Protein AF-A0A5C0SMQ6-F1 (afdb_monomer_lite)

Radius of gyration: 18.83 Å; chains: 1; bounding box: 41×45×45 Å

pLDDT: mean 84.85, std 9.55, range [56.69, 97.62]

Structure (mmCIF, N/CA/C/O backbone):
data_AF-A0A5C0SMQ6-F1
#
_entry.id   AF-A0A5C0SMQ6-F1
#
loop_
_atom_site.group_PDB
_atom_site.id
_atom_site.type_symbol
_atom_site.label_atom_id
_atom_site.label_alt_id
_atom_site.label_comp_id
_atom_site.label_asym_id
_atom_site.label_entity_id
_atom_site.label_seq_id
_atom_site.pdbx_PDB_ins_code
_atom_site.Cartn_x
_atom_site.Cartn_y
_atom_site.Cartn_z
_atom_site.occupancy
_atom_site.B_iso_or_equiv
_atom_site.auth_seq_id
_atom_site.auth_comp_id
_atom_site.auth_asym_id
_atom_site.auth_atom_id
_atom_site.pdbx_PDB_model_num
ATOM 1 N N . MET A 1 1 ? -15.062 -12.127 -0.605 1.00 57.72 1 MET A N 1
ATOM 2 C CA . MET A 1 1 ? -13.880 -12.477 -1.416 1.00 57.72 1 MET A CA 1
ATOM 3 C C . MET A 1 1 ? -13.062 -13.491 -0.644 1.00 57.72 1 MET A C 1
ATOM 5 O O . MET A 1 1 ? -12.863 -13.293 0.551 1.00 57.72 1 MET A O 1
ATOM 9 N N . GLU A 1 2 ? -12.660 -14.589 -1.275 1.00 83.19 2 GLU A N 1
ATOM 10 C CA . GLU A 1 2 ? -11.816 -15.580 -0.608 1.00 83.19 2 GLU A CA 1
ATOM 11 C C . GLU A 1 2 ? -10.436 -14.979 -0.307 1.00 83.19 2 GLU A C 1
ATOM 13 O O . GLU A 1 2 ? -9.880 -14.241 -1.120 1.00 83.19 2 GLU A O 1
ATOM 18 N N . ALA A 1 3 ? -9.885 -15.273 0.875 1.00 82.25 3 ALA A N 1
ATOM 19 C CA . ALA A 1 3 ? -8.575 -14.780 1.303 1.00 82.25 3 ALA A CA 1
ATOM 20 C C . ALA A 1 3 ? -7.441 -14.983 0.269 1.00 82.25 3 ALA A C 1
ATOM 22 O O . ALA A 1 3 ? -6.687 -14.035 0.068 1.00 82.25 3 ALA A O 1
ATOM 23 N N . PRO A 1 4 ? -7.303 -16.135 -0.425 1.00 88.44 4 PRO A N 1
ATOM 24 C CA . PRO A 1 4 ? -6.267 -16.290 -1.450 1.00 88.44 4 PRO A CA 1
ATOM 25 C C . PRO A 1 4 ? -6.451 -15.332 -2.631 1.00 88.44 4 PRO A C 1
ATOM 27 O O . PRO A 1 4 ? -5.488 -14.702 -3.058 1.00 88.44 4 PRO A O 1
ATOM 30 N N . LEU A 1 5 ? -7.686 -15.161 -3.114 1.00 92.56 5 LEU A N 1
ATOM 31 C CA . LEU A 1 5 ? -7.988 -14.251 -4.219 1.00 92.56 5 LEU A CA 1
ATOM 32 C C . LEU A 1 5 ? -7.615 -12.804 -3.870 1.00 92.56 5 LEU A C 1
ATOM 34 O O . LEU A 1 5 ? -7.078 -12.096 -4.714 1.00 92.56 5 LEU A O 1
ATOM 38 N N . PHE A 1 6 ? -7.829 -12.383 -2.617 1.00 90.25 6 PHE A N 1
ATOM 39 C CA . PHE A 1 6 ? -7.385 -11.070 -2.139 1.00 90.25 6 PHE A CA 1
ATOM 40 C C . PHE A 1 6 ? -5.877 -10.864 -2.316 1.00 90.25 6 PHE A C 1
ATOM 42 O O . PHE A 1 6 ? -5.467 -9.872 -2.915 1.00 90.25 6 PHE A O 1
ATOM 49 N N . PHE A 1 7 ? -5.054 -11.797 -1.828 1.00 92.44 7 PHE A N 1
ATOM 50 C CA . PHE A 1 7 ? -3.596 -11.666 -1.906 1.00 92.44 7 PHE A CA 1
ATOM 51 C C . PHE A 1 7 ? -3.071 -11.764 -3.338 1.00 92.44 7 PHE A C 1
ATOM 53 O O . PHE A 1 7 ? -2.130 -11.054 -3.683 1.00 92.44 7 PHE A O 1
ATOM 60 N N . ILE A 1 8 ? -3.703 -12.583 -4.182 1.00 94.75 8 ILE A N 1
ATOM 61 C CA . ILE A 1 8 ? -3.372 -12.666 -5.609 1.00 94.75 8 ILE A CA 1
ATOM 62 C C . ILE A 1 8 ? -3.661 -11.332 -6.299 1.00 94.75 8 ILE A C 1
ATOM 64 O O . ILE A 1 8 ? -2.782 -10.795 -6.964 1.00 94.75 8 ILE A O 1
ATOM 68 N N . LEU A 1 9 ? -4.859 -10.766 -6.116 1.00 93.94 9 LEU A N 1
ATOM 69 C CA . LEU A 1 9 ? -5.223 -9.477 -6.714 1.00 93.94 9 LEU A CA 1
ATOM 70 C C . LEU A 1 9 ? -4.318 -8.346 -6.221 1.00 93.94 9 LEU A C 1
ATOM 72 O O . LEU A 1 9 ? -3.904 -7.506 -7.016 1.00 93.94 9 LEU A O 1
ATOM 76 N N . LEU A 1 10 ? -3.970 -8.349 -4.932 1.00 92.44 10 LEU A N 1
ATOM 77 C CA . LEU A 1 10 ? -3.037 -7.383 -4.361 1.00 92.44 10 LEU A CA 1
ATOM 78 C C . LEU A 1 10 ? -1.627 -7.537 -4.952 1.00 92.44 10 LEU A C 1
ATOM 80 O O . LEU A 1 10 ? -0.974 -6.540 -5.243 1.00 92.44 10 LEU A O 1
ATOM 84 N N . GLY A 1 11 ? -1.181 -8.775 -5.184 1.00 95.31 11 GLY A N 1
ATOM 85 C CA . GLY A 1 11 ? 0.080 -9.070 -5.863 1.00 95.31 11 GLY A CA 1
ATOM 86 C C . GLY A 1 11 ? 0.082 -8.603 -7.315 1.00 95.31 11 GLY A C 1
ATOM 87 O O . GLY A 1 11 ? 1.011 -7.919 -7.730 1.00 95.31 11 GLY A O 1
ATOM 88 N N . ILE A 1 12 ? -0.986 -8.884 -8.069 1.00 95.88 12 ILE A N 1
ATOM 89 C CA . ILE A 1 12 ? -1.156 -8.405 -9.451 1.00 95.88 12 ILE A CA 1
ATOM 90 C C . ILE A 1 12 ? -1.107 -6.878 -9.494 1.00 95.88 12 ILE A C 1
ATOM 92 O O . ILE A 1 12 ? -0.356 -6.309 -10.283 1.00 95.88 12 ILE A O 1
ATOM 96 N N . PHE A 1 13 ? -1.873 -6.219 -8.623 1.00 93.94 13 PHE A N 1
ATOM 97 C CA . PHE A 1 13 ? -1.874 -4.765 -8.508 1.00 93.94 13 PHE A CA 1
ATOM 98 C C . PHE A 1 13 ? -0.474 -4.225 -8.207 1.00 93.94 13 PHE A C 1
ATOM 100 O O . PHE A 1 13 ? -0.042 -3.264 -8.836 1.00 93.94 13 PHE A O 1
ATOM 107 N N . TRP A 1 14 ? 0.259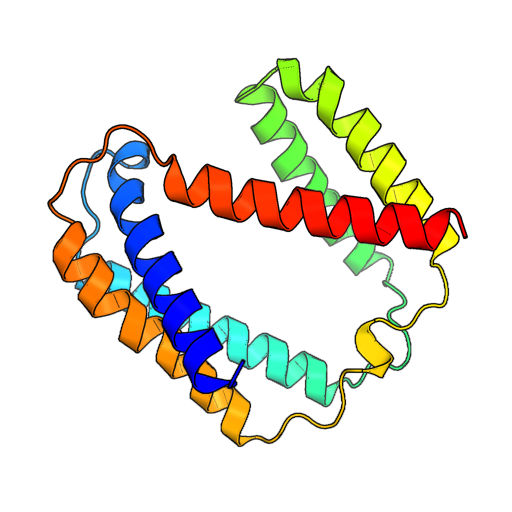 -4.862 -7.292 1.00 93.00 14 TRP A N 1
ATOM 108 C CA . TRP A 1 14 ? 1.608 -4.436 -6.941 1.00 93.00 14 TRP A CA 1
ATOM 109 C C . TRP A 1 14 ? 2.608 -4.631 -8.083 1.00 93.00 14 TRP A C 1
ATOM 111 O O . TRP A 1 14 ? 3.358 -3.709 -8.388 1.00 93.00 14 TRP A O 1
ATOM 121 N N . GLY A 1 15 ? 2.592 -5.784 -8.758 1.00 94.19 15 GLY A N 1
ATOM 122 C CA . GLY A 1 15 ? 3.443 -6.037 -9.924 1.00 94.19 15 GLY A CA 1
ATOM 123 C C . GLY A 1 15 ? 3.157 -5.069 -11.073 1.00 94.19 15 GLY A C 1
ATOM 124 O O . GLY A 1 15 ? 4.085 -4.569 -11.708 1.00 94.19 15 GLY A O 1
ATOM 125 N N . PHE A 1 16 ? 1.878 -4.746 -11.296 1.00 94.19 16 PHE A N 1
ATOM 126 C CA . PHE A 1 16 ? 1.460 -3.723 -12.252 1.00 94.19 16 PHE A CA 1
ATOM 127 C C . PHE A 1 16 ? 1.980 -2.342 -11.845 1.00 94.19 16 PHE A C 1
ATOM 129 O O . PHE A 1 16 ? 2.631 -1.673 -12.643 1.00 94.19 16 PHE A O 1
ATOM 136 N N . TRP A 1 17 ? 1.761 -1.934 -10.593 1.00 92.25 17 TRP A N 1
ATOM 137 C CA . TRP A 1 17 ? 2.214 -0.644 -10.074 1.00 92.25 17 TRP A CA 1
ATOM 138 C C . TRP A 1 17 ? 3.737 -0.484 -10.161 1.00 92.25 17 TRP A C 1
ATOM 140 O O . TRP A 1 17 ? 4.213 0.544 -10.635 1.00 92.25 17 TRP A O 1
ATOM 150 N N . ALA A 1 18 ? 4.502 -1.515 -9.803 1.00 92.00 18 ALA A N 1
ATOM 151 C CA . ALA A 1 18 ? 5.961 -1.482 -9.847 1.00 92.00 18 ALA A CA 1
ATOM 152 C C . ALA A 1 18 ? 6.532 -1.335 -11.266 1.00 92.00 18 ALA A C 1
ATOM 154 O O . ALA A 1 18 ? 7.639 -0.829 -11.437 1.00 92.00 18 ALA A O 1
ATOM 155 N N . SER A 1 19 ? 5.780 -1.717 -12.307 1.00 91.31 19 SER A N 1
ATOM 156 C CA . SER A 1 19 ? 6.202 -1.480 -13.696 1.00 91.31 19 SER A CA 1
ATOM 157 C C . SER A 1 19 ? 6.346 0.012 -14.039 1.00 91.31 19 SER A C 1
ATOM 159 O O . SER A 1 19 ? 7.073 0.354 -14.973 1.00 91.31 19 SER A O 1
ATOM 161 N N . TYR A 1 20 ? 5.722 0.896 -13.248 1.00 89.62 20 TYR A N 1
ATOM 162 C CA . TYR A 1 20 ? 5.818 2.349 -13.379 1.00 89.62 20 TYR A CA 1
ATOM 163 C C . TYR A 1 20 ? 7.015 2.968 -12.652 1.00 89.62 20 TYR A C 1
ATOM 165 O O . TYR A 1 20 ? 7.316 4.123 -12.926 1.00 89.62 20 TYR A O 1
ATOM 173 N N . TRP A 1 21 ? 7.730 2.244 -11.780 1.00 88.88 21 TRP A N 1
ATOM 174 C CA . TRP A 1 21 ? 8.865 2.809 -11.023 1.00 88.88 21 TRP A CA 1
ATOM 175 C C . TRP A 1 21 ? 9.957 3.385 -11.926 1.00 88.88 21 TRP A C 1
ATOM 177 O O . TRP A 1 21 ? 10.599 4.370 -11.589 1.00 88.88 21 TRP A O 1
ATOM 187 N N . LYS A 1 22 ? 10.095 2.859 -13.144 1.00 87.25 22 LYS A N 1
ATOM 188 C CA . LYS A 1 22 ? 11.012 3.407 -14.150 1.00 87.25 22 LYS A CA 1
ATOM 189 C C . LYS A 1 22 ? 10.710 4.839 -14.593 1.00 87.25 22 LYS A C 1
ATOM 191 O O . LYS A 1 22 ? 11.590 5.471 -15.162 1.00 87.25 22 LYS A O 1
ATOM 196 N N . LEU A 1 23 ? 9.488 5.332 -14.384 1.00 84.00 23 LEU A N 1
ATOM 197 C CA . LEU A 1 23 ? 9.161 6.740 -14.614 1.00 84.00 23 LEU A CA 1
ATOM 198 C C . LEU A 1 23 ? 9.816 7.641 -13.565 1.00 84.00 23 LEU A C 1
ATOM 200 O O . LEU A 1 23 ? 10.125 8.789 -13.861 1.00 84.00 23 LEU A O 1
ATOM 204 N N . GLU A 1 24 ? 10.014 7.116 -12.357 1.00 80.12 24 GLU A N 1
ATOM 205 C CA . GLU A 1 24 ? 10.633 7.820 -11.235 1.00 80.12 24 GLU A CA 1
ATOM 206 C C . GLU A 1 24 ? 12.160 7.663 -11.288 1.00 80.12 24 GLU A C 1
ATOM 208 O O . GLU A 1 24 ? 12.885 8.652 -11.215 1.00 80.12 24 GLU A O 1
ATOM 213 N N . ASP A 1 25 ? 12.646 6.437 -11.508 1.00 82.44 25 ASP A N 1
ATOM 214 C CA . ASP A 1 25 ? 14.077 6.105 -11.471 1.00 82.44 25 ASP A CA 1
ATOM 215 C C . ASP A 1 25 ? 14.803 6.300 -12.817 1.00 82.44 25 ASP A C 1
ATOM 217 O O . ASP A 1 25 ? 16.032 6.311 -12.878 1.00 82.44 25 ASP A O 1
ATOM 221 N N . GLY A 1 26 ? 14.065 6.418 -13.925 1.00 85.00 26 GLY A N 1
ATOM 222 C CA . GLY A 1 26 ? 14.611 6.519 -15.285 1.00 85.00 26 GLY A CA 1
ATOM 223 C C . GLY A 1 26 ? 15.062 5.188 -15.905 1.00 85.00 26 GLY A C 1
ATOM 224 O O . GLY A 1 26 ? 15.459 5.154 -17.070 1.00 85.00 26 GLY A O 1
ATOM 225 N N . TYR A 1 27 ? 14.985 4.075 -15.170 1.00 87.56 27 TYR A N 1
ATOM 226 C CA . TYR A 1 27 ? 15.314 2.734 -15.660 1.00 87.56 27 TYR A CA 1
ATOM 227 C C . TYR A 1 27 ? 14.396 1.666 -15.058 1.00 87.56 27 TYR A C 1
ATOM 229 O O . TYR A 1 27 ? 13.837 1.821 -13.977 1.00 87.56 27 TYR A O 1
ATOM 237 N N . ALA A 1 28 ? 14.227 0.546 -15.766 1.00 91.00 28 ALA A N 1
ATOM 238 C CA . ALA A 1 28 ? 13.475 -0.588 -15.241 1.00 91.00 28 ALA A CA 1
ATOM 239 C C . ALA A 1 28 ? 14.330 -1.382 -14.244 1.00 91.00 28 ALA A C 1
ATOM 241 O O . ALA A 1 28 ? 15.371 -1.926 -14.621 1.00 91.00 28 ALA A O 1
ATOM 242 N N . VAL A 1 29 ? 13.855 -1.497 -13.000 1.00 92.62 29 VAL A N 1
ATOM 243 C CA . VAL A 1 29 ? 14.478 -2.327 -11.957 1.00 92.62 29 VAL A CA 1
ATOM 244 C C . VAL A 1 29 ? 14.704 -3.761 -12.467 1.00 92.62 29 VAL A C 1
ATOM 246 O O . VAL A 1 29 ? 13.965 -4.299 -13.309 1.00 92.62 29 VAL A O 1
ATOM 249 N N . SER A 1 30 ? 15.796 -4.386 -12.025 1.00 94.38 30 SER A N 1
ATOM 250 C CA . SER A 1 30 ? 16.086 -5.760 -12.419 1.00 94.38 30 SER A CA 1
ATOM 251 C C . SER A 1 30 ? 15.045 -6.712 -11.819 1.00 94.38 30 SER A C 1
ATOM 253 O O . SER A 1 30 ? 14.495 -6.475 -10.744 1.00 94.38 30 SER A O 1
ATOM 255 N N . PHE A 1 31 ? 14.758 -7.817 -12.511 1.00 94.56 31 PHE A N 1
ATOM 256 C CA . PHE A 1 31 ? 13.822 -8.816 -11.988 1.00 94.56 31 PHE A CA 1
ATOM 257 C C . PHE A 1 31 ? 14.282 -9.376 -10.630 1.00 94.56 31 PHE A C 1
ATOM 259 O O . PHE A 1 31 ? 13.453 -9.593 -9.750 1.00 94.56 31 PHE A O 1
ATOM 266 N N . GLY A 1 32 ? 15.594 -9.575 -10.454 1.00 96.25 32 GLY A N 1
ATOM 267 C CA . GLY A 1 32 ? 16.172 -10.066 -9.203 1.00 96.25 32 GLY A CA 1
ATOM 268 C C . GLY A 1 32 ? 15.986 -9.082 -8.050 1.00 96.25 32 GLY A C 1
ATOM 269 O O . GLY A 1 32 ? 15.511 -9.478 -6.988 1.00 96.25 32 GLY A O 1
ATOM 270 N N . ASP A 1 33 ? 16.270 -7.799 -8.279 1.00 95.25 33 ASP A N 1
ATOM 271 C CA . ASP A 1 33 ? 16.129 -6.762 -7.248 1.00 95.25 33 ASP A CA 1
ATOM 272 C C . ASP A 1 33 ? 14.666 -6.566 -6.853 1.00 95.25 33 ASP A C 1
ATOM 274 O O . ASP A 1 33 ? 14.340 -6.486 -5.667 1.00 95.25 33 ASP A O 1
ATOM 278 N N . PHE A 1 34 ? 13.763 -6.573 -7.840 1.00 95.56 34 PHE A N 1
ATOM 279 C CA . PHE A 1 34 ? 12.330 -6.530 -7.580 1.00 95.56 34 PHE A CA 1
ATOM 280 C C . PHE A 1 34 ? 11.876 -7.739 -6.755 1.00 95.56 34 PHE A C 1
ATOM 282 O O . PHE A 1 34 ? 11.153 -7.570 -5.776 1.00 95.56 34 PHE A O 1
ATOM 289 N N . ALA A 1 35 ? 12.338 -8.950 -7.084 1.00 96.81 35 ALA A N 1
ATOM 290 C CA . ALA A 1 35 ? 12.007 -10.148 -6.319 1.00 96.81 35 ALA A CA 1
ATOM 291 C C . ALA A 1 35 ? 12.473 -10.054 -4.864 1.00 96.81 35 ALA A C 1
ATOM 293 O O . ALA A 1 35 ? 11.682 -10.309 -3.953 1.00 96.81 35 ALA A O 1
ATOM 294 N N . ILE A 1 36 ? 13.722 -9.640 -4.637 1.00 97.25 36 ILE A N 1
ATOM 295 C CA . ILE A 1 36 ? 14.273 -9.455 -3.291 1.00 97.25 36 ILE A CA 1
ATOM 296 C C . ILE A 1 36 ? 13.431 -8.442 -2.516 1.00 97.25 36 ILE A C 1
ATOM 298 O O . ILE A 1 36 ? 12.984 -8.747 -1.411 1.00 97.25 36 ILE A O 1
ATOM 302 N N . CYS A 1 37 ? 13.164 -7.276 -3.111 1.00 94.50 37 CYS A N 1
ATOM 303 C CA . CYS A 1 37 ? 12.349 -6.226 -2.507 1.00 94.50 37 CYS A CA 1
ATOM 304 C C . CYS A 1 37 ? 10.973 -6.765 -2.096 1.00 94.50 37 CYS A C 1
ATOM 306 O O . CYS A 1 37 ? 10.574 -6.675 -0.937 1.00 94.50 37 CYS A O 1
ATOM 308 N N . VAL A 1 38 ? 10.278 -7.416 -3.024 1.00 95.19 38 VAL A N 1
ATOM 309 C CA . VAL A 1 38 ? 8.896 -7.858 -2.849 1.00 95.19 38 VAL A CA 1
ATOM 310 C C . VAL A 1 38 ? 8.763 -8.962 -1.800 1.00 95.19 38 VAL A C 1
ATOM 312 O O . VAL A 1 38 ? 7.870 -8.907 -0.945 1.00 95.19 38 VAL A O 1
ATOM 315 N N . PHE A 1 39 ? 9.673 -9.938 -1.795 1.00 96.25 39 PHE A N 1
ATOM 316 C CA . PHE A 1 39 ? 9.709 -10.966 -0.755 1.00 96.25 39 PHE A CA 1
ATOM 317 C C . PHE A 1 39 ? 10.100 -10.395 0.607 1.00 96.25 39 PHE A C 1
ATOM 319 O O . PHE A 1 39 ? 9.460 -10.727 1.605 1.00 96.25 39 PHE A O 1
ATOM 326 N N . PHE A 1 40 ? 11.102 -9.517 0.658 1.00 96.38 40 PHE A N 1
ATOM 327 C CA . PHE A 1 40 ? 11.559 -8.912 1.905 1.00 96.38 40 PHE A CA 1
ATOM 328 C C . PHE A 1 40 ? 10.473 -8.038 2.544 1.00 96.38 40 PHE A C 1
ATOM 330 O O . PHE A 1 40 ? 10.151 -8.208 3.720 1.00 96.38 40 PHE A O 1
ATOM 337 N N . SER A 1 41 ? 9.822 -7.171 1.767 1.00 94.00 41 SER A N 1
ATOM 338 C CA . SER A 1 41 ? 8.700 -6.358 2.243 1.00 94.00 41 SER A CA 1
ATOM 339 C C . SER A 1 41 ? 7.517 -7.220 2.693 1.00 94.00 41 SER A C 1
ATOM 341 O O . SER A 1 41 ? 6.919 -6.939 3.731 1.00 94.00 41 SER A O 1
ATOM 343 N N . THR A 1 42 ? 7.202 -8.305 1.973 1.00 93.75 42 THR A N 1
ATOM 344 C CA . THR A 1 42 ? 6.145 -9.246 2.387 1.00 93.75 42 THR A CA 1
ATOM 345 C C . THR A 1 42 ? 6.506 -9.950 3.696 1.00 93.75 42 THR A C 1
ATOM 347 O O . THR A 1 42 ? 5.652 -10.106 4.567 1.00 93.75 42 THR A O 1
ATOM 350 N N . PHE A 1 43 ? 7.769 -10.342 3.875 1.00 93.69 43 PHE A N 1
ATOM 351 C CA . PHE A 1 43 ? 8.255 -10.941 5.115 1.00 93.69 43 PHE A CA 1
ATOM 352 C C . PHE A 1 43 ? 8.115 -9.979 6.302 1.00 93.69 43 PHE A C 1
ATOM 354 O O . PHE A 1 43 ? 7.552 -10.358 7.330 1.00 93.69 43 PHE A O 1
ATOM 361 N N . LEU A 1 44 ? 8.543 -8.722 6.143 1.00 93.19 44 LEU A N 1
ATOM 362 C CA . LEU A 1 44 ? 8.368 -7.686 7.165 1.00 93.19 44 LEU A CA 1
ATOM 363 C C . LEU A 1 44 ? 6.888 -7.445 7.488 1.00 93.19 44 LEU A C 1
ATOM 365 O O . LEU A 1 44 ? 6.525 -7.324 8.657 1.00 93.19 44 LEU A O 1
ATOM 369 N N . LEU A 1 45 ? 6.022 -7.438 6.472 1.00 89.44 45 LEU A N 1
ATOM 370 C CA . LEU A 1 45 ? 4.578 -7.295 6.651 1.00 89.44 45 LEU A CA 1
ATOM 371 C C . LEU A 1 45 ? 3.988 -8.461 7.459 1.00 89.44 45 LEU A C 1
ATOM 373 O O . LEU A 1 45 ? 3.202 -8.246 8.382 1.00 89.44 45 LEU A O 1
ATOM 377 N N . VAL A 1 46 ? 4.381 -9.699 7.150 1.00 89.94 46 VAL A N 1
ATOM 378 C CA . VAL A 1 46 ? 3.964 -10.888 7.909 1.00 89.94 46 VAL A CA 1
ATOM 379 C C . VAL A 1 46 ? 4.446 -10.812 9.351 1.00 89.94 46 VAL A C 1
ATOM 381 O O . VAL A 1 46 ? 3.659 -11.078 10.260 1.00 89.94 46 VAL A O 1
ATOM 384 N N . ALA A 1 47 ? 5.701 -10.416 9.571 1.00 90.00 47 ALA A N 1
ATOM 385 C CA . ALA A 1 47 ? 6.253 -10.233 10.907 1.00 90.00 47 ALA A CA 1
ATOM 386 C C . ALA A 1 47 ? 5.463 -9.175 11.695 1.00 90.00 47 ALA A C 1
ATOM 388 O O . ALA A 1 47 ? 5.066 -9.434 12.830 1.00 90.00 47 ALA A O 1
ATOM 389 N N . ALA A 1 48 ? 5.138 -8.037 11.075 1.00 86.69 48 ALA A N 1
ATOM 390 C CA . ALA A 1 48 ? 4.322 -6.994 11.690 1.00 86.69 48 ALA A CA 1
ATOM 391 C C . ALA A 1 48 ? 2.927 -7.510 12.086 1.00 86.69 48 ALA A C 1
ATOM 393 O O . ALA A 1 48 ? 2.490 -7.302 13.218 1.00 86.69 48 ALA A O 1
ATOM 394 N N . TYR A 1 49 ? 2.247 -8.252 11.205 1.00 83.31 49 TYR A N 1
ATOM 395 C CA . TYR A 1 49 ? 0.952 -8.861 11.533 1.00 83.31 49 TYR A CA 1
ATOM 396 C C . TYR A 1 49 ? 1.048 -9.950 12.607 1.00 83.31 49 TYR A C 1
ATOM 398 O O . TYR A 1 49 ? 0.109 -10.128 13.385 1.00 83.31 49 TYR A O 1
ATOM 406 N N . ALA A 1 50 ? 2.148 -10.703 12.655 1.00 83.94 50 ALA A N 1
ATOM 407 C CA . ALA A 1 50 ? 2.378 -11.701 13.692 1.00 83.94 50 ALA A CA 1
ATOM 408 C C . ALA A 1 50 ? 2.559 -11.035 15.062 1.00 83.94 50 ALA A C 1
ATOM 410 O O . ALA A 1 50 ? 1.915 -11.453 16.023 1.00 83.94 50 ALA A O 1
ATOM 411 N N . VAL A 1 51 ? 3.357 -9.963 15.130 1.00 85.06 51 VAL A N 1
ATOM 412 C CA . VAL A 1 51 ? 3.538 -9.151 16.342 1.00 85.06 51 VAL A CA 1
ATOM 413 C C . VAL A 1 51 ? 2.212 -8.536 16.778 1.00 85.06 51 VAL A C 1
ATOM 415 O O . VAL A 1 51 ? 1.843 -8.684 17.937 1.00 85.06 51 VAL A O 1
ATOM 418 N N . LEU A 1 52 ? 1.455 -7.930 15.856 1.00 79.12 52 LEU A N 1
ATOM 419 C CA . LEU A 1 52 ? 0.156 -7.316 16.152 1.00 79.12 52 LEU A CA 1
ATOM 420 C C . LEU A 1 52 ? -0.863 -8.328 16.702 1.00 79.12 52 LEU A C 1
ATOM 422 O O . LEU A 1 52 ? -1.620 -8.035 17.623 1.00 79.12 52 LEU A O 1
ATOM 426 N N . HIS A 1 53 ? -0.891 -9.537 16.141 1.00 78.69 53 HIS A N 1
ATOM 427 C CA . HIS A 1 53 ? -1.774 -10.595 16.627 1.00 78.69 53 HIS A CA 1
ATOM 428 C C . HIS A 1 53 ? -1.328 -11.135 17.993 1.00 78.69 53 HIS A C 1
ATOM 430 O O . HIS A 1 53 ? -2.172 -11.407 18.848 1.00 78.69 53 HIS A O 1
ATOM 436 N N . ALA A 1 54 ? -0.015 -11.265 18.214 1.00 78.94 54 ALA A N 1
ATOM 437 C CA . ALA A 1 54 ? 0.547 -11.698 19.490 1.00 78.94 54 ALA A CA 1
ATOM 438 C C . ALA A 1 54 ? 0.327 -10.666 20.607 1.00 78.94 54 ALA A C 1
ATOM 440 O O . ALA A 1 54 ? 0.101 -11.057 21.748 1.00 78.94 54 ALA A O 1
ATOM 441 N N . SER A 1 55 ? 0.348 -9.371 20.284 1.00 74.69 55 SER A N 1
ATOM 442 C CA . SER A 1 55 ? 0.125 -8.301 21.256 1.00 74.69 55 SER A CA 1
ATOM 443 C C . SER A 1 55 ? -1.352 -8.079 21.604 1.00 74.69 55 SER A C 1
ATOM 445 O O . SER A 1 55 ? -1.613 -7.511 22.658 1.00 74.69 55 SER A O 1
ATOM 447 N N . SER A 1 56 ? -2.301 -8.542 20.768 1.00 64.38 56 SER A N 1
ATOM 448 C CA . SER A 1 56 ? -3.767 -8.436 20.961 1.00 64.38 56 SER A CA 1
ATOM 449 C C . SER A 1 56 ? -4.206 -7.153 21.689 1.00 64.38 56 SER A C 1
ATOM 451 O O . SER A 1 56 ? -4.796 -7.230 22.771 1.00 64.38 56 SER A O 1
ATOM 453 N N . PRO A 1 57 ? -3.917 -5.959 21.141 1.00 60.81 57 PRO A N 1
ATOM 454 C CA . PRO A 1 57 ? -4.283 -4.722 21.813 1.00 60.81 57 PRO A CA 1
ATOM 455 C C . PRO A 1 57 ? -5.812 -4.603 21.868 1.00 60.81 57 PRO A C 1
ATOM 457 O O . PRO A 1 57 ? -6.470 -4.387 20.851 1.00 60.81 57 PRO A O 1
ATOM 460 N N . GLY A 1 58 ? -6.386 -4.764 23.066 1.00 59.12 58 GLY A N 1
ATOM 461 C CA . GLY A 1 58 ? -7.816 -4.543 23.315 1.00 59.12 58 GLY A CA 1
ATOM 462 C C . GLY A 1 58 ? -8.228 -3.079 23.109 1.00 59.12 58 GLY A C 1
ATOM 463 O O . GLY A 1 58 ? -9.367 -2.800 22.736 1.00 59.12 58 GLY A O 1
ATOM 464 N N . SER A 1 59 ? -7.275 -2.159 23.276 1.00 61.62 59 SER A N 1
ATOM 465 C CA . SER A 1 59 ? -7.342 -0.750 22.895 1.00 61.62 59 SER A CA 1
ATOM 466 C C . SER A 1 59 ? -5.952 -0.294 22.434 1.00 61.62 59 SER A C 1
ATOM 468 O O . SER A 1 59 ? -4.939 -0.634 23.044 1.00 61.62 59 SER A O 1
ATOM 470 N N . PHE A 1 60 ? -5.884 0.444 21.323 1.00 64.88 60 PHE A N 1
ATOM 471 C CA . PHE A 1 60 ? -4.654 1.125 20.918 1.00 64.88 60 PHE A CA 1
ATOM 472 C C . PHE A 1 60 ? -4.600 2.475 21.634 1.00 64.88 60 PHE A C 1
ATOM 474 O O . PHE A 1 60 ? -5.338 3.397 21.282 1.00 64.88 60 PHE A O 1
ATOM 481 N N . GLU A 1 61 ? -3.746 2.578 22.648 1.00 70.44 61 GLU A N 1
ATOM 482 C CA . GLU A 1 61 ? -3.450 3.831 23.341 1.00 70.44 61 GLU A CA 1
ATOM 483 C C . GLU A 1 61 ? -2.004 4.222 23.036 1.00 70.44 61 GLU A C 1
ATOM 485 O O . GLU A 1 61 ? -1.087 3.656 23.631 1.00 70.44 61 GLU A O 1
ATOM 490 N N . PRO A 1 62 ? -1.777 5.139 22.077 1.00 71.06 62 PRO A N 1
ATOM 491 C CA . PRO A 1 62 ? -0.432 5.408 21.612 1.00 71.06 62 PRO A CA 1
ATOM 492 C C . PRO A 1 62 ? 0.414 6.049 22.715 1.00 71.06 62 PRO A C 1
ATOM 494 O O . PRO A 1 62 ? 0.032 7.058 23.316 1.00 71.06 62 PRO A O 1
ATOM 497 N N . GLY A 1 63 ? 1.594 5.484 22.954 1.00 80.62 63 GLY A N 1
ATOM 498 C CA . GLY A 1 63 ? 2.580 6.052 23.868 1.00 80.62 63 GLY A CA 1
ATOM 499 C C . GLY A 1 63 ? 3.170 7.361 23.331 1.00 80.62 63 GLY A C 1
ATOM 500 O O . GLY A 1 63 ? 3.133 7.646 22.135 1.00 80.62 63 GLY A O 1
ATOM 501 N N . ARG A 1 64 ? 3.797 8.168 24.198 1.00 86.12 64 ARG A N 1
ATOM 502 C CA . ARG A 1 64 ? 4.410 9.454 23.791 1.00 86.12 64 ARG A CA 1
ATOM 503 C C . ARG A 1 64 ? 5.440 9.302 22.665 1.00 86.12 64 ARG A C 1
ATOM 505 O O . ARG A 1 64 ? 5.504 10.153 21.783 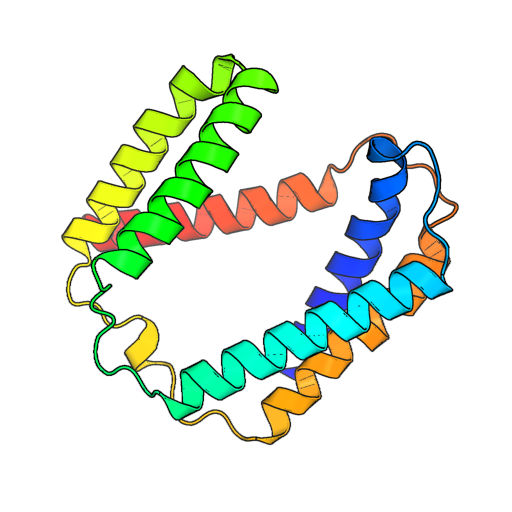1.00 86.12 64 ARG A O 1
ATOM 512 N N . LEU A 1 65 ? 6.222 8.221 22.688 1.00 88.94 65 LEU A N 1
ATOM 513 C CA . LEU A 1 65 ? 7.199 7.918 21.639 1.00 88.94 65 LEU A CA 1
ATOM 514 C C . LEU A 1 65 ? 6.524 7.561 20.314 1.00 88.94 65 LEU A C 1
ATOM 516 O O . LEU A 1 65 ? 6.945 8.054 19.276 1.00 88.94 65 LEU A O 1
ATOM 520 N N . GLU A 1 66 ? 5.458 6.765 20.343 1.00 80.31 66 GLU A N 1
ATOM 521 C CA . GLU A 1 66 ? 4.710 6.377 19.142 1.00 80.31 66 GLU A CA 1
ATOM 522 C C . GLU A 1 66 ? 4.050 7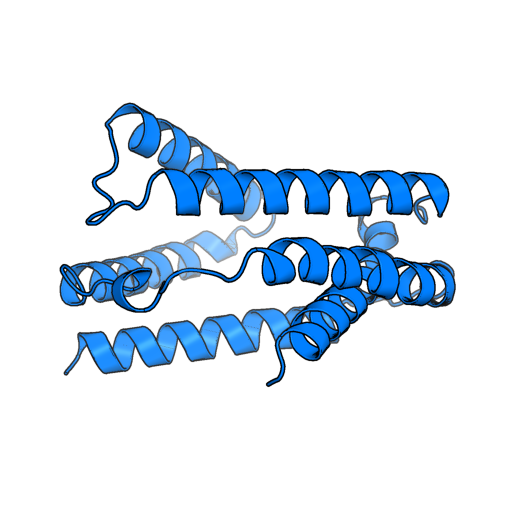.593 18.492 1.00 80.31 66 GLU A C 1
ATOM 524 O O . GLU A 1 66 ? 4.136 7.764 17.278 1.00 80.31 66 GLU A O 1
ATOM 529 N N . ILE A 1 67 ? 3.476 8.489 19.306 1.00 86.50 67 ILE A N 1
ATOM 530 C CA . ILE A 1 67 ? 2.962 9.784 18.842 1.00 86.50 67 ILE A CA 1
ATOM 531 C C . ILE A 1 67 ? 4.088 10.601 18.205 1.00 86.50 67 ILE A C 1
ATOM 533 O O . ILE A 1 67 ? 3.900 11.147 17.119 1.00 86.50 67 ILE A O 1
ATOM 537 N N . GLY A 1 68 ? 5.256 10.676 18.850 1.00 89.25 68 GLY A N 1
ATOM 538 C CA . GLY A 1 68 ? 6.416 11.399 18.328 1.00 89.25 68 GLY A CA 1
ATOM 539 C C . GLY A 1 68 ? 6.883 10.862 16.975 1.00 89.25 68 GLY A C 1
ATOM 540 O O . GLY A 1 68 ? 7.007 11.630 16.024 1.00 89.25 68 GLY A O 1
ATOM 541 N N . VAL A 1 69 ? 7.068 9.544 16.864 1.00 87.50 69 VAL A N 1
ATOM 542 C CA . VAL A 1 69 ? 7.482 8.873 15.621 1.00 87.50 69 VAL A CA 1
ATOM 543 C C . VAL A 1 69 ? 6.438 9.067 14.526 1.00 87.50 69 VAL A C 1
ATOM 545 O O . VAL A 1 69 ? 6.784 9.478 13.421 1.00 87.50 69 VAL A O 1
ATOM 548 N N . PHE A 1 70 ? 5.156 8.844 14.826 1.00 82.00 70 PHE A N 1
ATOM 549 C CA . PHE A 1 70 ? 4.078 9.041 13.858 1.00 82.00 70 PHE A CA 1
ATOM 550 C C . PHE A 1 70 ? 4.012 10.492 13.369 1.00 82.00 70 PHE A C 1
ATOM 552 O O . PHE A 1 70 ? 3.881 10.740 12.173 1.00 82.00 70 PHE A O 1
ATOM 559 N N . THR A 1 71 ? 4.162 11.455 14.280 1.00 85.69 71 THR A N 1
ATOM 560 C CA . THR A 1 71 ? 4.175 12.882 13.940 1.00 85.69 71 THR A CA 1
ATOM 561 C C . THR A 1 71 ? 5.378 13.231 13.069 1.00 85.69 71 THR A C 1
ATOM 563 O O . THR A 1 71 ? 5.219 13.947 12.087 1.00 85.69 71 THR A O 1
ATOM 566 N N . ALA A 1 72 ? 6.565 12.703 13.374 1.00 88.62 72 ALA A N 1
ATOM 567 C CA . ALA A 1 72 ? 7.763 12.927 12.569 1.00 88.62 72 ALA A CA 1
ATOM 568 C C . ALA A 1 72 ? 7.599 12.384 11.141 1.00 88.62 72 ALA A C 1
ATOM 570 O O . ALA A 1 72 ? 7.914 13.083 10.180 1.00 88.62 72 ALA A O 1
ATOM 571 N N . VAL A 1 73 ? 7.040 11.179 10.997 1.00 82.94 73 VAL A N 1
ATOM 572 C CA . VAL A 1 73 ? 6.725 10.586 9.689 1.00 82.94 73 VAL A CA 1
ATOM 573 C C . VAL A 1 73 ? 5.698 11.440 8.943 1.00 82.94 73 VAL A C 1
ATOM 575 O O . VAL A 1 73 ? 5.906 11.769 7.777 1.00 82.94 73 VAL A O 1
ATOM 578 N N . LEU A 1 74 ? 4.620 11.859 9.611 1.00 83.44 74 LEU A N 1
ATOM 579 C CA . LEU A 1 74 ? 3.593 12.713 9.013 1.00 83.44 74 LEU A CA 1
ATOM 580 C C . LEU A 1 74 ? 4.169 14.055 8.540 1.00 83.44 74 LEU A C 1
ATOM 582 O O . LEU A 1 74 ? 3.849 14.500 7.441 1.00 83.44 74 LEU A O 1
ATOM 586 N N . LEU A 1 75 ? 5.026 14.688 9.345 1.00 87.19 75 LEU A N 1
ATOM 587 C CA . LEU A 1 75 ? 5.692 15.941 8.992 1.00 87.19 75 LEU A CA 1
ATOM 588 C C . LEU A 1 75 ? 6.659 15.757 7.827 1.00 87.19 75 LEU A C 1
ATOM 590 O O . LEU A 1 75 ? 6.648 16.577 6.916 1.00 87.19 75 LEU A O 1
ATOM 594 N N . PHE A 1 76 ? 7.448 14.680 7.824 1.00 87.50 76 PHE A N 1
ATOM 595 C CA . PHE A 1 76 ? 8.322 14.340 6.705 1.00 87.50 76 PHE A CA 1
ATOM 596 C C . PHE A 1 76 ? 7.514 14.248 5.406 1.00 87.50 76 PHE A C 1
ATOM 598 O O . PHE A 1 76 ? 7.768 15.001 4.466 1.00 87.50 76 PHE A O 1
ATOM 605 N N . PHE A 1 77 ? 6.471 13.415 5.376 1.00 79.75 77 PHE A N 1
ATOM 606 C CA . PHE A 1 77 ? 5.620 13.291 4.193 1.00 79.75 77 PHE A CA 1
ATOM 607 C C . PHE A 1 77 ? 4.931 14.609 3.833 1.00 79.75 77 PHE A C 1
ATOM 609 O O . PHE A 1 77 ? 4.865 14.953 2.655 1.00 79.75 77 PHE A O 1
ATOM 616 N N . GLY A 1 78 ? 4.462 15.372 4.822 1.00 84.31 78 GLY A N 1
ATOM 617 C CA . GLY A 1 78 ? 3.842 16.676 4.609 1.00 84.31 78 GLY A CA 1
ATOM 618 C C . GLY A 1 78 ? 4.784 17.664 3.925 1.00 84.31 78 GLY A C 1
ATOM 619 O O . GLY A 1 78 ? 4.419 18.239 2.906 1.00 84.31 78 GLY A O 1
ATOM 620 N N . VAL A 1 79 ? 6.012 17.816 4.427 1.00 88.00 79 VAL A N 1
ATOM 621 C CA . VAL A 1 79 ? 7.010 18.736 3.859 1.00 88.00 79 VAL A CA 1
ATOM 622 C C . VAL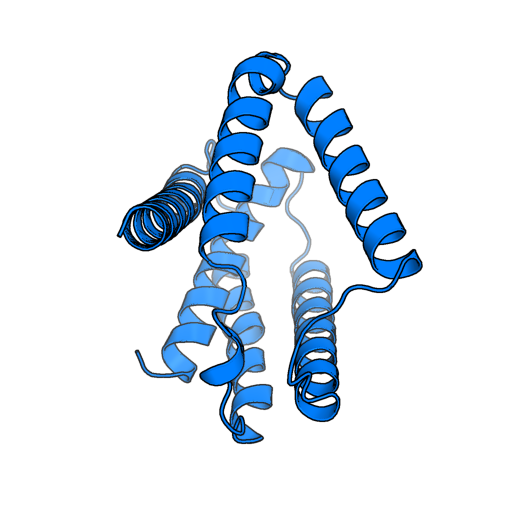 A 1 79 ? 7.341 18.360 2.419 1.00 88.00 79 VAL A C 1
ATOM 624 O O . VAL A 1 79 ? 7.240 19.205 1.533 1.00 88.00 79 VAL A O 1
ATOM 627 N N . PHE A 1 80 ? 7.672 17.094 2.156 1.00 86.12 80 PHE A N 1
ATOM 628 C CA . PHE A 1 80 ? 8.014 16.657 0.800 1.00 86.12 80 PHE A CA 1
ATOM 629 C C . PHE A 1 80 ? 6.828 16.754 -0.165 1.00 86.12 80 PHE A C 1
ATOM 631 O O . PHE A 1 80 ? 7.008 17.142 -1.317 1.00 86.12 80 PHE A O 1
ATOM 638 N N . THR A 1 81 ? 5.607 16.492 0.310 1.00 84.12 81 THR A N 1
ATOM 639 C CA . THR A 1 81 ? 4.395 16.662 -0.506 1.00 84.12 81 THR A CA 1
ATOM 640 C C . THR A 1 81 ? 4.157 18.128 -0.856 1.00 84.12 81 THR A C 1
ATOM 642 O O . THR A 1 81 ? 3.805 18.427 -1.992 1.00 84.12 81 THR A O 1
ATOM 645 N N . VAL A 1 82 ? 4.382 19.055 0.079 1.00 85.75 82 VAL A N 1
ATOM 646 C CA . VAL A 1 82 ? 4.243 20.497 -0.180 1.00 85.75 82 VAL A CA 1
ATOM 647 C C . VAL A 1 82 ? 5.295 20.986 -1.173 1.00 85.75 82 VAL A C 1
ATOM 649 O O . VAL A 1 82 ? 4.966 21.770 -2.059 1.00 85.75 82 VAL A O 1
ATOM 652 N N . LEU A 1 83 ? 6.537 20.504 -1.067 1.00 88.31 83 LEU A N 1
ATOM 653 C CA . LEU A 1 83 ? 7.597 20.838 -2.022 1.00 88.31 83 LEU A CA 1
ATOM 654 C C . LEU A 1 83 ? 7.283 20.320 -3.432 1.00 88.31 83 LEU A C 1
ATOM 656 O O . LEU A 1 83 ? 7.496 21.039 -4.404 1.00 88.31 83 LEU A O 1
ATOM 660 N N . ALA A 1 84 ? 6.758 19.099 -3.543 1.00 85.44 84 ALA A N 1
ATOM 661 C CA . ALA A 1 84 ? 6.402 18.502 -4.827 1.00 85.44 84 ALA A CA 1
ATOM 662 C C . ALA A 1 84 ? 5.119 19.102 -5.430 1.00 85.44 84 ALA A C 1
ATOM 664 O O . ALA A 1 84 ? 5.026 19.294 -6.640 1.00 85.44 84 ALA A O 1
ATOM 665 N N . VAL A 1 85 ? 4.119 19.399 -4.594 1.00 86.50 85 VAL A N 1
ATOM 666 C CA . VAL A 1 85 ? 2.800 19.894 -5.005 1.00 86.50 85 VAL A CA 1
ATOM 667 C C . VAL A 1 85 ? 2.364 21.024 -4.062 1.00 86.50 85 VAL A C 1
ATOM 669 O O . VAL A 1 85 ? 1.637 20.778 -3.096 1.00 86.50 85 VAL A O 1
ATOM 672 N N . PRO A 1 86 ? 2.738 22.288 -4.334 1.00 85.94 86 PRO A N 1
ATOM 673 C CA . PRO A 1 86 ? 2.465 23.411 -3.426 1.00 85.94 86 PRO A CA 1
ATOM 674 C C . PRO A 1 86 ? 0.977 23.645 -3.136 1.00 85.94 86 PRO A C 1
ATOM 676 O O . PRO A 1 86 ? 0.601 24.014 -2.023 1.00 85.94 86 PRO A O 1
ATOM 679 N N . PHE A 1 87 ? 0.103 23.363 -4.110 1.00 86.50 87 PHE A N 1
ATOM 680 C CA . PHE A 1 87 ? -1.353 23.474 -3.952 1.00 86.50 87 PHE A CA 1
ATOM 681 C C . PHE A 1 87 ? -1.921 22.526 -2.880 1.00 86.50 87 PHE A C 1
ATOM 683 O O . PHE A 1 87 ? -3.015 22.751 -2.364 1.00 86.50 87 PHE A O 1
ATOM 690 N N . SER A 1 88 ? -1.172 21.489 -2.490 1.00 84.25 88 SER A N 1
ATOM 691 C CA . SER A 1 88 ? -1.580 20.553 -1.440 1.00 84.25 88 SER A CA 1
ATOM 692 C C . SER A 1 88 ? -1.862 21.241 -0.100 1.00 84.25 88 SER A C 1
ATOM 694 O O . SER A 1 88 ? -2.713 20.758 0.641 1.00 84.25 88 SER A O 1
ATOM 696 N N . LEU A 1 89 ? -1.266 22.410 0.181 1.00 85.06 89 LEU A N 1
ATOM 697 C CA . LEU A 1 89 ? -1.568 23.221 1.370 1.00 85.06 89 LEU A CA 1
ATOM 698 C C . LEU A 1 89 ? -3.030 23.681 1.453 1.00 85.06 89 LEU A C 1
ATOM 700 O O . LEU A 1 89 ? -3.521 23.937 2.547 1.00 85.06 89 LEU A O 1
ATOM 704 N N . LEU A 1 90 ? -3.737 23.778 0.327 1.00 86.12 90 LEU A N 1
ATOM 705 C CA . LEU A 1 90 ? -5.149 24.166 0.309 1.00 86.12 90 LEU A CA 1
ATOM 706 C C . LEU A 1 90 ? -6.090 22.970 0.482 1.00 86.12 90 LEU A C 1
ATOM 708 O O . LEU A 1 90 ? -7.251 23.153 0.836 1.00 86.12 90 LEU A O 1
ATOM 712 N N . VAL A 1 91 ? -5.601 21.748 0.251 1.00 82.81 91 VAL A N 1
ATOM 713 C CA . VAL A 1 91 ? -6.423 20.529 0.199 1.00 82.81 91 VAL A CA 1
ATOM 714 C C . VAL A 1 91 ? -6.156 19.612 1.392 1.00 82.81 91 VAL A C 1
ATOM 716 O O . VAL A 1 91 ? -7.095 19.121 2.019 1.00 82.81 91 VAL A O 1
ATOM 719 N N . LEU A 1 92 ? -4.886 19.403 1.751 1.00 81.12 92 LEU A N 1
ATOM 720 C CA . LEU A 1 92 ? -4.486 18.509 2.836 1.00 81.12 92 LEU A CA 1
ATOM 721 C C . LEU A 1 92 ? -4.998 18.971 4.204 1.00 81.12 92 LEU A C 1
ATOM 723 O O . LEU A 1 92 ? -5.593 18.138 4.884 1.00 81.12 92 LEU A O 1
ATOM 727 N N . PRO A 1 93 ? -4.842 20.241 4.638 1.00 83.00 93 PRO A N 1
ATOM 728 C CA . PRO A 1 93 ? -5.308 20.638 5.964 1.00 83.00 93 PRO A CA 1
ATOM 729 C C . PRO A 1 93 ? -6.824 20.470 6.149 1.00 83.00 93 PRO A C 1
ATOM 731 O O . PRO A 1 93 ? -7.213 19.890 7.166 1.00 83.00 93 PRO A O 1
ATOM 734 N N . PRO A 1 94 ? -7.694 20.859 5.189 1.00 85.31 94 PRO A N 1
ATOM 735 C CA . PRO A 1 94 ? -9.117 20.540 5.268 1.00 85.31 94 PRO A CA 1
ATOM 736 C C . PRO A 1 94 ? -9.392 19.037 5.353 1.00 85.31 94 PRO A C 1
ATOM 738 O O . PRO A 1 94 ? -10.138 18.612 6.232 1.00 85.31 94 PRO A O 1
ATOM 741 N N . LEU A 1 95 ? -8.768 18.216 4.498 1.00 82.25 95 LEU A N 1
ATOM 742 C CA . LEU A 1 95 ? -8.975 16.763 4.510 1.00 82.25 95 LEU A CA 1
ATOM 743 C C . LEU A 1 95 ? -8.522 16.118 5.823 1.00 82.25 95 LEU A C 1
ATOM 745 O O . LEU A 1 95 ? -9.235 15.277 6.368 1.00 82.25 95 LEU A O 1
ATOM 749 N N . ILE A 1 96 ? -7.377 16.540 6.364 1.00 83.50 96 ILE A N 1
ATOM 750 C CA . ILE A 1 96 ? -6.892 16.111 7.679 1.00 83.50 96 ILE A CA 1
ATOM 751 C C . ILE A 1 96 ? -7.887 16.539 8.759 1.00 83.50 96 ILE A C 1
ATOM 753 O O . ILE A 1 96 ? -8.239 15.730 9.612 1.00 83.50 96 ILE A O 1
ATOM 757 N N . GLY A 1 97 ? -8.394 17.774 8.710 1.00 84.94 97 GLY A N 1
ATOM 758 C CA . GLY A 1 97 ? -9.411 18.265 9.639 1.00 84.94 97 GLY A CA 1
ATOM 759 C C . GLY A 1 97 ? -10.684 17.416 9.620 1.00 84.94 97 GLY A C 1
ATOM 760 O O . GLY A 1 97 ? -11.167 17.004 10.675 1.00 84.94 97 GLY A O 1
ATOM 761 N N . VAL A 1 98 ? -11.182 17.084 8.428 1.00 85.44 98 VAL A N 1
ATOM 762 C CA . VAL A 1 98 ? -12.348 16.211 8.231 1.00 85.44 98 VAL A CA 1
ATOM 763 C C . VAL A 1 98 ? -12.079 14.791 8.743 1.00 85.44 98 VAL A C 1
ATOM 765 O O . VAL A 1 98 ? -12.908 14.228 9.460 1.00 85.44 98 VAL A O 1
ATOM 768 N N . ALA A 1 99 ? -10.910 14.220 8.445 1.00 83.25 99 ALA A N 1
ATOM 769 C CA . ALA A 1 99 ? -10.522 12.898 8.929 1.00 83.25 99 ALA A CA 1
ATOM 770 C C . ALA A 1 99 ? -10.408 12.864 10.463 1.00 83.25 99 ALA A C 1
ATOM 772 O O . ALA A 1 99 ? -10.948 11.964 11.104 1.00 83.25 99 ALA A O 1
ATOM 773 N N . LEU A 1 100 ? -9.772 13.869 11.070 1.00 83.94 100 LEU A N 1
ATOM 774 C CA . LEU A 1 100 ? -9.659 13.999 12.524 1.00 83.94 100 LEU A CA 1
ATOM 775 C C . LEU A 1 100 ? -11.024 14.199 13.186 1.00 83.94 100 LEU A C 1
ATOM 777 O O . LEU A 1 100 ? -11.269 13.634 14.251 1.00 83.94 100 LEU A O 1
ATOM 781 N N . TYR A 1 101 ? -11.921 14.971 12.569 1.00 84.94 101 TYR A N 1
ATOM 782 C CA . TYR A 1 101 ? -13.295 15.124 13.041 1.00 84.94 101 TYR A CA 1
ATOM 783 C C . TYR A 1 101 ? -14.028 13.777 13.063 1.00 84.94 101 TYR A C 1
ATOM 785 O O . TYR A 1 101 ? -14.582 13.398 14.098 1.00 84.94 101 TYR A O 1
ATOM 793 N N . ALA A 1 102 ? -13.972 13.029 11.956 1.00 83.62 102 ALA A N 1
ATOM 794 C CA . ALA A 1 102 ? -14.583 11.708 11.863 1.00 83.62 102 ALA A CA 1
ATOM 795 C C . ALA A 1 102 ? -13.991 10.742 12.901 1.00 83.62 102 ALA A C 1
ATOM 797 O O . ALA A 1 102 ? -14.733 10.101 13.639 1.00 83.62 102 ALA A O 1
ATOM 798 N N . LEU A 1 103 ? -12.662 10.699 13.038 1.00 82.12 103 LEU A N 1
ATOM 799 C CA . LEU A 1 103 ? -11.982 9.858 14.028 1.00 82.12 103 LEU A CA 1
ATOM 800 C C . LEU A 1 103 ? -12.372 10.209 15.470 1.00 82.12 103 LEU A C 1
ATOM 802 O O . LEU A 1 103 ? -12.584 9.312 16.281 1.00 82.12 103 LEU A O 1
ATOM 806 N N . ARG A 1 104 ? -12.508 11.500 15.801 1.00 84.06 104 ARG A N 1
ATOM 807 C CA . ARG A 1 104 ? -12.959 11.938 17.133 1.00 84.06 104 ARG A CA 1
ATOM 808 C C . ARG A 1 104 ? -14.393 11.502 17.430 1.00 84.06 104 ARG A C 1
ATOM 810 O O . ARG A 1 104 ? -14.680 11.152 18.570 1.00 84.06 104 ARG A O 1
ATOM 817 N N . ARG A 1 105 ? -15.279 11.524 16.430 1.00 83.81 105 ARG A N 1
ATOM 818 C CA . ARG A 1 105 ? -16.674 11.063 16.551 1.00 83.81 105 ARG A CA 1
ATOM 819 C C . ARG A 1 105 ? -16.785 9.546 16.667 1.00 83.81 105 ARG A C 1
ATOM 821 O O . ARG A 1 105 ? -17.634 9.061 17.399 1.00 83.81 105 ARG A O 1
ATOM 828 N N . LEU A 1 106 ? -15.890 8.817 16.009 1.00 81.88 106 LEU A N 1
ATOM 829 C CA . LEU A 1 106 ? -15.804 7.356 16.056 1.00 81.88 106 LEU A CA 1
ATOM 830 C C . LEU A 1 106 ? -14.944 6.846 17.229 1.00 81.88 106 LEU A C 1
ATOM 832 O O . LEU A 1 106 ? -14.557 5.677 17.265 1.00 81.88 106 LEU A O 1
ATOM 836 N N . ARG A 1 107 ? -14.612 7.707 18.200 1.00 73.50 107 ARG A N 1
ATOM 837 C CA . ARG A 1 107 ? -13.779 7.343 19.350 1.00 73.50 107 ARG A CA 1
ATOM 838 C C . ARG A 1 107 ? -14.493 6.285 20.199 1.00 73.50 107 ARG A C 1
ATOM 840 O O . ARG A 1 107 ? -15.587 6.523 20.695 1.00 73.50 107 ARG A O 1
ATOM 847 N N . GLY A 1 108 ? -13.845 5.135 20.382 1.00 68.62 108 GLY A N 1
ATOM 848 C CA . GLY A 1 108 ? -14.410 3.974 21.081 1.00 68.62 108 GLY A CA 1
ATOM 849 C C . GLY A 1 108 ? -14.970 2.901 20.144 1.00 68.62 108 GLY A C 1
ATOM 850 O O . GLY A 1 108 ? -15.256 1.791 20.590 1.00 68.62 108 GLY A O 1
ATOM 851 N N . GLU A 1 109 ? -15.060 3.174 18.839 1.00 69.38 109 GLU A N 1
ATOM 852 C CA . GLU A 1 109 ? -15.300 2.118 17.868 1.00 69.38 109 GLU A CA 1
ATOM 853 C C . GLU A 1 109 ? -14.035 1.294 17.643 1.00 69.38 109 GLU A C 1
ATOM 855 O O . GLU A 1 109 ? -13.065 1.721 17.014 1.00 69.38 109 GLU A O 1
ATOM 860 N N . ASN A 1 110 ? -14.057 0.061 18.133 1.00 62.47 110 ASN A N 1
ATOM 861 C CA . ASN A 1 110 ? -12.949 -0.856 17.947 1.00 62.47 110 ASN A CA 1
ATOM 862 C C . ASN A 1 110 ? -12.996 -1.448 16.537 1.00 62.47 110 ASN A C 1
ATOM 864 O O . ASN A 1 110 ? -13.605 -2.495 16.319 1.00 62.47 110 ASN A O 1
ATOM 868 N N . PHE A 1 111 ? -12.290 -0.837 15.582 1.00 59.81 111 PHE A N 1
ATOM 869 C CA . PHE A 1 111 ? -12.004 -1.470 14.284 1.00 59.81 111 PHE A CA 1
ATOM 870 C C . PHE A 1 111 ? -11.372 -2.864 14.471 1.00 59.81 111 PHE A C 1
ATOM 872 O O . PHE A 1 111 ? -11.688 -3.814 13.755 1.00 59.81 111 PHE A O 1
ATOM 879 N N . PHE A 1 112 ? -10.549 -3.009 15.514 1.00 59.00 112 PHE A N 1
ATOM 880 C CA . PHE A 1 112 ? -9.915 -4.265 15.912 1.00 59.00 112 PHE A CA 1
ATOM 881 C C . PHE A 1 112 ? -10.852 -5.260 16.616 1.00 59.00 112 PHE A C 1
ATOM 883 O O . PHE A 1 112 ? -10.483 -6.420 16.751 1.00 59.00 112 PHE A O 1
ATOM 890 N N . SER A 1 113 ? -12.081 -4.890 16.999 1.00 57.41 113 SER A N 1
ATOM 891 C CA . SER A 1 113 ? -13.030 -5.859 17.589 1.00 57.41 113 SER A CA 1
ATOM 892 C C . SER A 1 113 ? -13.424 -6.970 16.609 1.00 57.41 113 SER A C 1
ATOM 894 O O . SER A 1 113 ? -13.766 -8.073 17.023 1.00 57.41 113 SER A O 1
ATOM 896 N N . SER A 1 114 ? -13.325 -6.697 15.301 1.00 56.69 114 SER A N 1
ATOM 897 C CA . SER A 1 114 ? -13.532 -7.680 14.231 1.00 56.69 114 SER A CA 1
ATOM 898 C C . SER A 1 114 ? -12.258 -8.442 13.841 1.00 56.69 114 SER A C 1
ATOM 900 O O . SER A 1 114 ? -12.332 -9.382 13.047 1.00 56.69 114 SER A O 1
ATOM 902 N N . TYR A 1 115 ? -11.091 -8.087 14.399 1.00 59.44 115 TYR A N 1
ATOM 903 C CA . TYR A 1 115 ? -9.874 -8.897 14.291 1.00 59.44 115 TYR A CA 1
ATOM 904 C C . TYR A 1 115 ? -10.018 -10.118 15.211 1.00 59.44 115 TYR A C 1
ATOM 906 O O . TYR A 1 115 ? -9.442 -10.211 16.289 1.00 59.44 115 TYR A O 1
ATOM 914 N N . GLY A 1 116 ? -10.842 -11.075 14.783 1.00 59.31 116 GLY A N 1
ATOM 915 C CA . GLY A 1 116 ? -10.891 -12.396 15.398 1.00 59.31 116 GLY A CA 1
ATOM 916 C C . GLY A 1 116 ? -9.557 -13.132 15.236 1.00 59.31 116 GLY A C 1
ATOM 917 O O . GLY A 1 116 ? -8.711 -12.736 14.433 1.00 59.31 116 GLY A O 1
ATOM 918 N N . ARG A 1 117 ? -9.384 -14.247 15.960 1.00 62.78 117 ARG A N 1
ATOM 919 C CA . ARG A 1 117 ? -8.214 -15.137 15.824 1.00 62.78 117 ARG A CA 1
ATOM 920 C C . ARG A 1 117 ? -7.933 -15.428 14.347 1.00 62.78 117 ARG A C 1
ATOM 922 O O . ARG A 1 117 ? -8.682 -16.154 13.686 1.00 62.78 117 ARG A O 1
ATOM 929 N N . ILE A 1 118 ? -6.831 -14.889 13.833 1.00 69.00 118 ILE A N 1
ATOM 930 C CA . ILE A 1 118 ? -6.398 -15.152 12.465 1.00 69.00 118 ILE A CA 1
ATOM 931 C C . ILE A 1 118 ? -5.849 -16.580 12.435 1.00 69.00 118 ILE A C 1
ATOM 933 O O . ILE A 1 118 ? -4.937 -16.933 13.185 1.00 69.00 118 ILE A O 1
ATOM 937 N N . ARG A 1 119 ? -6.408 -17.441 11.571 1.00 73.62 119 ARG A N 1
ATOM 938 C CA . ARG A 1 119 ? -5.850 -18.786 11.351 1.00 73.62 119 ARG A CA 1
ATOM 939 C C . ARG A 1 119 ? -4.413 -18.644 10.857 1.00 73.62 119 ARG A C 1
ATOM 941 O O . ARG A 1 119 ? -4.184 -17.915 9.896 1.00 73.62 119 ARG A O 1
ATOM 948 N N . ARG A 1 120 ? -3.474 -19.398 11.445 1.00 74.62 120 ARG A N 1
ATOM 949 C CA . ARG A 1 120 ? -2.046 -19.352 11.072 1.00 74.62 120 ARG A CA 1
ATOM 950 C C . ARG A 1 120 ? -1.803 -19.544 9.569 1.00 74.62 120 ARG A C 1
ATOM 952 O O . ARG A 1 120 ? -0.880 -18.957 9.021 1.00 74.62 120 ARG A O 1
ATOM 959 N N . SER A 1 121 ? -2.672 -20.292 8.886 1.00 77.56 121 SER A N 1
ATOM 960 C CA . SER A 1 121 ? -2.619 -20.473 7.430 1.00 77.56 121 SER A CA 1
ATOM 961 C C . SER A 1 121 ? -2.725 -19.167 6.633 1.00 77.56 121 SER A C 1
ATOM 963 O O . SER A 1 121 ? -2.172 -19.083 5.543 1.00 77.56 121 SER A O 1
ATOM 965 N N . ARG A 1 122 ? -3.375 -18.124 7.170 1.00 80.94 122 ARG A N 1
ATOM 966 C CA . ARG A 1 122 ? -3.504 -16.823 6.497 1.00 80.94 122 ARG A CA 1
ATOM 967 C C . ARG A 1 122 ? -2.196 -16.031 6.446 1.00 80.94 122 ARG A C 1
ATOM 969 O O . ARG A 1 122 ? -2.059 -15.211 5.549 1.00 80.94 122 ARG A O 1
ATOM 976 N N . TYR A 1 123 ? -1.232 -16.302 7.331 1.00 81.62 123 TYR A N 1
ATOM 977 C CA . TYR A 1 123 ? 0.104 -15.699 7.229 1.00 81.62 123 TYR A CA 1
ATOM 978 C C . TYR A 1 123 ? 0.879 -16.230 6.028 1.00 81.62 123 TYR A C 1
ATOM 980 O O . TYR A 1 123 ? 1.630 -15.486 5.424 1.00 81.62 123 TYR A O 1
ATOM 988 N N . PHE A 1 124 ? 0.679 -17.493 5.649 1.00 84.19 124 PHE A N 1
ATOM 989 C CA . PHE A 1 124 ? 1.309 -18.046 4.449 1.00 84.19 124 PHE A CA 1
ATOM 990 C C . PHE A 1 124 ? 0.600 -17.599 3.169 1.00 84.19 124 PHE A C 1
ATOM 992 O O . PHE A 1 124 ? 1.226 -17.527 2.119 1.00 84.19 124 PHE A O 1
ATOM 999 N N . MET A 1 125 ? -0.688 -17.247 3.246 1.00 89.50 125 MET A N 1
ATOM 1000 C CA . MET A 1 125 ? -1.423 -16.725 2.089 1.00 89.50 125 MET A CA 1
ATOM 1001 C C . MET A 1 125 ? -0.878 -15.381 1.596 1.00 89.50 125 MET A C 1
ATOM 1003 O O . MET A 1 125 ? -1.018 -15.089 0.414 1.00 89.50 125 MET A O 1
ATOM 1007 N N . SER A 1 126 ? -0.217 -14.585 2.443 1.00 88.38 126 SER A N 1
ATOM 1008 C CA . SER A 1 126 ? 0.434 -13.352 1.987 1.00 88.38 126 SER A CA 1
ATOM 1009 C C . SER A 1 126 ? 1.602 -13.619 1.039 1.00 88.38 126 SER A C 1
ATOM 1011 O O . SER A 1 126 ? 1.899 -12.752 0.230 1.00 88.38 126 SER A O 1
ATOM 1013 N N . LEU A 1 127 ? 2.203 -14.818 1.049 1.00 91.75 127 LEU A N 1
ATOM 1014 C CA . LEU A 1 127 ? 3.218 -15.223 0.067 1.00 91.75 127 LEU A CA 1
ATOM 1015 C C . LEU A 1 127 ? 2.641 -15.370 -1.349 1.00 91.75 127 LEU A C 1
ATOM 1017 O O . LEU A 1 127 ? 3.393 -15.347 -2.318 1.00 91.75 127 LEU A O 1
ATOM 1021 N N . LEU A 1 128 ? 1.316 -15.452 -1.503 1.00 93.88 128 LEU A N 1
ATOM 1022 C CA . LEU A 1 128 ? 0.685 -15.383 -2.823 1.00 93.88 128 LEU A CA 1
ATOM 1023 C C . LEU A 1 128 ? 0.866 -14.004 -3.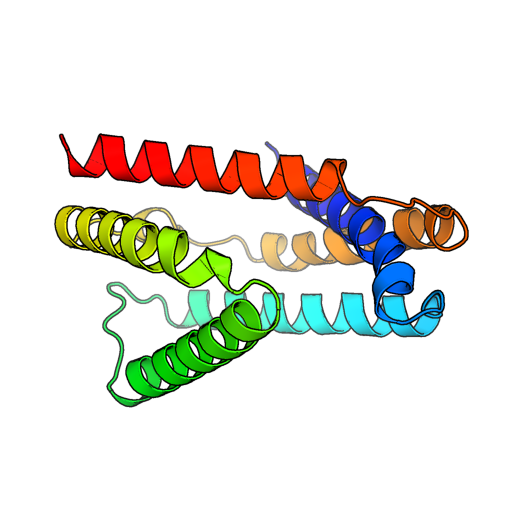466 1.00 93.88 128 LEU A C 1
ATOM 1025 O O . LEU A 1 128 ? 0.875 -13.902 -4.688 1.00 93.88 128 LEU A O 1
ATOM 1029 N N . MET A 1 129 ? 1.043 -12.956 -2.658 1.00 94.69 129 MET A N 1
ATOM 1030 C CA . MET A 1 129 ? 1.258 -11.593 -3.133 1.00 94.69 129 MET A CA 1
ATOM 1031 C C . MET A 1 129 ? 2.578 -11.452 -3.915 1.00 94.69 129 MET A C 1
ATOM 1033 O O . MET A 1 129 ? 2.503 -11.075 -5.084 1.00 94.69 129 MET A O 1
ATOM 1037 N N . PRO A 1 130 ? 3.766 -11.804 -3.374 1.00 96.31 130 PRO A N 1
ATOM 1038 C CA . PRO A 1 130 ? 5.007 -11.765 -4.140 1.00 96.31 130 PRO A CA 1
ATOM 1039 C C . PRO A 1 130 ? 4.989 -12.741 -5.322 1.00 96.31 130 PRO A C 1
ATOM 1041 O O . PRO A 1 130 ? 5.425 -12.383 -6.414 1.00 96.31 130 PRO A O 1
ATOM 1044 N N . VAL A 1 131 ? 4.412 -13.937 -5.152 1.00 96.69 131 VAL A N 1
ATOM 1045 C CA . VAL A 1 131 ? 4.306 -14.938 -6.229 1.00 96.69 131 VAL A CA 1
ATOM 1046 C C . VAL A 1 131 ? 3.465 -14.432 -7.403 1.00 96.69 131 VAL A C 1
ATOM 1048 O O . VAL A 1 131 ? 3.825 -14.685 -8.547 1.00 96.69 131 VAL A O 1
ATOM 1051 N N . ALA A 1 132 ? 2.378 -13.699 -7.149 1.00 96.81 132 ALA A N 1
ATOM 1052 C CA . ALA A 1 132 ? 1.552 -13.104 -8.199 1.00 96.81 132 ALA A CA 1
ATOM 1053 C C . ALA A 1 132 ? 2.152 -11.806 -8.770 1.00 96.81 132 ALA A C 1
ATOM 1055 O O . ALA A 1 132 ? 1.980 -11.526 -9.955 1.00 96.81 132 ALA A O 1
ATOM 1056 N N . ALA A 1 133 ? 2.881 -11.028 -7.964 1.00 96.88 133 ALA A N 1
ATOM 1057 C CA . ALA A 1 133 ? 3.511 -9.783 -8.403 1.00 96.88 133 ALA A CA 1
ATOM 1058 C C . ALA A 1 133 ? 4.643 -10.019 -9.413 1.00 96.88 133 ALA A C 1
ATOM 1060 O O . ALA A 1 133 ? 4.752 -9.286 -10.395 1.00 96.88 133 ALA A O 1
ATOM 1061 N N . LEU A 1 134 ? 5.460 -11.056 -9.204 1.00 97.62 134 LEU A N 1
ATOM 1062 C CA . LEU A 1 134 ? 6.596 -11.382 -10.070 1.00 97.62 134 LEU A CA 1
ATOM 1063 C C . LEU A 1 134 ? 6.250 -11.586 -11.553 1.00 97.62 134 LEU A C 1
ATOM 1065 O O . LEU A 1 134 ? 6.875 -10.919 -12.377 1.00 97.62 134 LEU A O 1
ATOM 1069 N N . PRO A 1 135 ? 5.307 -12.467 -11.941 1.00 97.44 135 PRO A N 1
ATOM 1070 C CA . PRO A 1 135 ? 4.990 -12.684 -13.350 1.00 97.44 135 PRO A CA 1
ATOM 1071 C C . PRO A 1 135 ? 4.394 -11.434 -13.998 1.00 97.44 135 PRO A C 1
ATOM 1073 O O . PRO A 1 135 ? 4.714 -11.132 -15.145 1.00 97.44 135 PRO A O 1
ATOM 1076 N N . VAL A 1 136 ? 3.582 -10.672 -13.259 1.00 96.69 136 VAL A N 1
ATOM 1077 C CA . VAL A 1 136 ? 3.006 -9.416 -13.755 1.00 96.69 136 VAL A CA 1
ATOM 1078 C C . VAL A 1 136 ? 4.105 -8.387 -14.002 1.00 96.69 136 VAL A C 1
ATOM 1080 O O . VAL A 1 136 ? 4.175 -7.813 -15.086 1.00 96.69 136 VAL A O 1
ATOM 1083 N N . TYR A 1 137 ? 5.013 -8.204 -13.044 1.00 96.00 137 TYR A N 1
ATOM 1084 C CA . TYR A 1 137 ? 6.148 -7.306 -13.217 1.00 96.00 137 TYR A CA 1
ATOM 1085 C C . TYR A 1 137 ? 7.063 -7.756 -14.360 1.00 96.00 137 TYR A C 1
ATOM 1087 O O . TYR A 1 137 ? 7.428 -6.951 -15.210 1.00 96.00 137 TYR A O 1
ATOM 1095 N N . ALA A 1 138 ? 7.399 -9.046 -14.436 1.00 95.62 138 ALA A N 1
ATOM 1096 C CA . ALA A 1 138 ? 8.240 -9.590 -15.498 1.00 95.62 138 ALA A CA 1
ATOM 1097 C C . ALA A 1 138 ? 7.645 -9.347 -16.894 1.00 95.62 138 ALA A C 1
ATOM 1099 O O . ALA A 1 138 ? 8.384 -8.994 -17.812 1.00 95.62 138 ALA A O 1
ATOM 1100 N N . ALA A 1 139 ? 6.324 -9.489 -17.041 1.00 95.38 139 ALA A N 1
ATOM 1101 C CA . ALA A 1 139 ? 5.623 -9.238 -18.295 1.00 95.38 139 ALA A CA 1
ATOM 1102 C C . ALA A 1 139 ? 5.578 -7.744 -18.665 1.00 95.38 139 ALA A C 1
ATOM 1104 O O . ALA A 1 139 ? 5.668 -7.398 -19.841 1.00 95.38 139 ALA A O 1
ATOM 1105 N N . LEU A 1 140 ? 5.449 -6.854 -17.675 1.00 93.69 140 LEU A N 1
ATOM 1106 C CA . LEU A 1 140 ? 5.183 -5.431 -17.904 1.00 93.69 140 LEU A CA 1
ATOM 1107 C C . LEU A 1 140 ? 6.415 -4.523 -17.778 1.00 93.69 140 LEU A C 1
ATOM 1109 O O . LEU A 1 140 ? 6.383 -3.401 -18.276 1.00 93.69 140 LEU A O 1
ATOM 1113 N N . ARG A 1 141 ? 7.521 -4.973 -17.170 1.00 90.12 141 ARG A N 1
ATOM 1114 C CA . ARG A 1 141 ? 8.705 -4.134 -16.872 1.00 90.12 141 ARG A CA 1
ATOM 1115 C C . ARG A 1 141 ? 9.279 -3.405 -18.091 1.00 90.12 141 ARG A C 1
ATOM 1117 O O . ARG A 1 141 ? 9.760 -2.279 -17.968 1.00 90.12 141 ARG A O 1
ATOM 1124 N N . ASN A 1 142 ? 9.173 -4.000 -19.279 1.00 88.75 142 ASN A N 1
ATOM 1125 C CA . ASN A 1 142 ? 9.676 -3.417 -20.526 1.00 88.75 142 ASN A CA 1
ATOM 1126 C C . ASN A 1 142 ? 8.651 -2.523 -21.249 1.00 88.75 142 ASN A C 1
ATOM 1128 O O . ASN A 1 142 ? 9.026 -1.791 -22.160 1.00 88.75 142 ASN A O 1
ATOM 1132 N N . LEU A 1 143 ? 7.379 -2.522 -20.837 1.00 87.94 143 LEU A N 1
ATOM 1133 C CA . LEU A 1 143 ? 6.321 -1.723 -21.463 1.00 87.94 143 LEU A CA 1
ATOM 1134 C C . LEU A 1 143 ? 6.283 -0.318 -20.879 1.00 87.94 143 LEU A C 1
ATOM 1136 O O . LEU A 1 143 ? 6.141 -0.155 -19.670 1.00 87.94 143 LEU A O 1
ATOM 1140 N N . TRP A 1 144 ? 6.455 0.703 -21.710 1.00 79.69 144 TRP A N 1
ATOM 1141 C CA . TRP A 1 144 ? 6.410 2.092 -21.265 1.00 79.69 144 TRP A CA 1
ATOM 1142 C C . TRP A 1 144 ? 4.971 2.591 -21.245 1.00 79.69 144 TRP A C 1
ATOM 1144 O O . TRP A 1 144 ? 4.331 2.720 -22.283 1.00 79.69 144 TRP A O 1
ATOM 1154 N N . PHE A 1 145 ? 4.478 2.864 -20.043 1.00 77.94 145 PHE A N 1
ATOM 1155 C CA . PHE A 1 145 ? 3.225 3.565 -19.826 1.00 77.94 145 PHE A CA 1
ATOM 1156 C C . PHE A 1 145 ? 3.563 4.975 -19.353 1.00 77.94 145 PHE A C 1
ATOM 1158 O O . PHE A 1 145 ? 4.300 5.121 -18.386 1.00 77.94 145 PHE A O 1
ATOM 1165 N N . GLU A 1 146 ? 3.037 6.001 -20.016 1.00 76.19 146 GLU A N 1
ATOM 1166 C CA . GLU A 1 146 ? 3.347 7.397 -19.674 1.00 76.19 146 GLU A CA 1
ATOM 1167 C C . GLU A 1 146 ? 2.685 7.848 -18.368 1.00 76.19 146 GLU A C 1
ATOM 1169 O O . GLU A 1 146 ? 3.188 8.734 -17.683 1.00 76.19 146 GLU A O 1
ATOM 1174 N N . VAL A 1 147 ? 1.545 7.245 -18.011 1.00 75.69 147 VAL A N 1
ATOM 1175 C CA . VAL A 1 147 ? 0.731 7.698 -16.881 1.00 75.69 147 VAL A CA 1
ATOM 1176 C C . VAL A 1 147 ? 0.159 6.519 -16.107 1.00 75.69 147 VAL A C 1
ATOM 1178 O O . VAL A 1 147 ? -0.388 5.569 -16.671 1.00 75.69 147 VAL A O 1
ATOM 1181 N N . ASN A 1 148 ? 0.221 6.619 -14.782 1.00 83.81 148 ASN A N 1
ATOM 1182 C CA . ASN A 1 148 ? -0.260 5.604 -13.853 1.00 83.81 148 ASN A CA 1
ATOM 1183 C C . ASN A 1 148 ? -1.760 5.739 -13.526 1.00 83.81 148 ASN A C 1
ATOM 1185 O O . ASN A 1 148 ? -2.178 5.665 -12.368 1.00 83.81 148 ASN A O 1
ATOM 1189 N N . VAL A 1 149 ? -2.581 5.984 -14.554 1.00 83.75 149 VAL A N 1
ATOM 1190 C CA . VAL A 1 149 ? -4.024 6.253 -14.404 1.00 83.75 149 VAL A CA 1
ATOM 1191 C C . VAL A 1 149 ? -4.749 5.132 -13.647 1.00 83.75 149 VAL A C 1
ATOM 1193 O O . VAL A 1 149 ? -5.504 5.451 -12.727 1.00 83.75 149 VAL A O 1
ATOM 1196 N N . PRO A 1 150 ? -4.530 3.832 -13.943 1.00 84.94 150 PRO A N 1
ATOM 1197 C CA . PRO A 1 150 ? -5.280 2.770 -13.275 1.00 84.94 150 PRO A CA 1
ATOM 1198 C C . PRO A 1 150 ? -4.988 2.693 -11.775 1.00 84.94 150 PRO A C 1
ATOM 1200 O O . PRO A 1 150 ? -5.912 2.535 -10.977 1.00 84.94 150 PRO A O 1
ATOM 1203 N N . VAL A 1 151 ? -3.722 2.855 -11.377 1.00 85.25 151 VAL A N 1
ATOM 1204 C CA . VAL A 1 151 ? -3.339 2.873 -9.959 1.00 85.25 151 VAL A CA 1
ATOM 1205 C C . VAL A 1 151 ? -3.920 4.098 -9.279 1.00 85.25 151 VAL A C 1
ATOM 1207 O O . VAL A 1 151 ? -4.524 3.949 -8.221 1.00 85.25 151 VAL A O 1
ATOM 1210 N N . ALA A 1 152 ? -3.802 5.279 -9.893 1.00 84.81 152 ALA A N 1
ATOM 1211 C CA . ALA A 1 152 ? -4.344 6.512 -9.335 1.00 84.81 152 ALA A CA 1
ATOM 1212 C C . ALA A 1 152 ? -5.862 6.419 -9.109 1.00 84.81 152 ALA A C 1
ATOM 1214 O O . ALA A 1 152 ? -6.348 6.803 -8.045 1.00 84.81 152 ALA A O 1
ATOM 1215 N N . LEU A 1 153 ? -6.613 5.864 -10.067 1.00 88.44 153 LEU A N 1
ATOM 1216 C CA . LEU A 1 153 ? -8.060 5.669 -9.945 1.00 88.44 153 LEU A CA 1
ATOM 1217 C C . LEU A 1 153 ? -8.415 4.642 -8.867 1.00 88.44 153 LEU A C 1
ATOM 1219 O O . LEU A 1 153 ? -9.324 4.883 -8.073 1.00 88.44 153 LEU A O 1
ATOM 1223 N N . ALA A 1 154 ? -7.699 3.516 -8.815 1.00 86.19 154 ALA A N 1
ATOM 1224 C CA . ALA A 1 154 ? -7.945 2.474 -7.826 1.00 86.19 154 ALA A CA 1
ATOM 1225 C C . ALA A 1 154 ? -7.681 2.980 -6.399 1.00 86.19 154 ALA A C 1
ATOM 1227 O O . ALA A 1 154 ? -8.543 2.849 -5.528 1.00 86.19 154 ALA A O 1
ATOM 1228 N N . THR A 1 155 ? -6.523 3.599 -6.154 1.00 84.88 155 THR A N 1
ATOM 1229 C CA . THR A 1 155 ? -6.150 4.088 -4.819 1.00 84.88 155 THR A CA 1
ATOM 1230 C C . THR A 1 155 ? -7.023 5.258 -4.382 1.00 84.88 155 THR A C 1
ATOM 1232 O O . THR A 1 155 ? -7.550 5.235 -3.268 1.00 84.88 155 THR A O 1
ATOM 1235 N N . SER A 1 156 ? -7.258 6.235 -5.265 1.00 86.06 156 SER A N 1
ATOM 1236 C CA . SER A 1 156 ? -8.110 7.391 -4.963 1.00 86.06 156 SER A CA 1
ATOM 1237 C C . SER A 1 156 ? -9.560 6.972 -4.743 1.00 86.06 156 SER A C 1
ATOM 1239 O O . SER A 1 156 ? -10.186 7.413 -3.782 1.00 86.06 156 SER A O 1
ATOM 1241 N N . GLY A 1 157 ? -10.095 6.079 -5.581 1.00 90.44 157 GLY A N 1
ATOM 1242 C CA . GLY A 1 157 ? -11.461 5.577 -5.451 1.00 90.44 157 GLY A CA 1
ATOM 1243 C C . GLY A 1 157 ? -11.688 4.851 -4.126 1.00 90.44 157 GLY A C 1
ATOM 1244 O O . GLY A 1 157 ? -12.641 5.160 -3.409 1.00 90.44 157 GLY A O 1
ATOM 1245 N N . ILE A 1 158 ? -10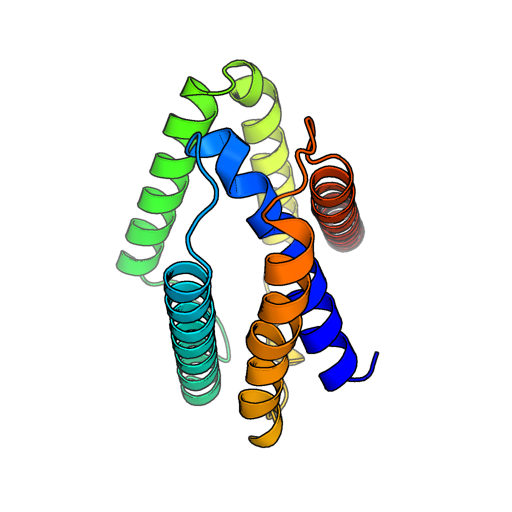.780 3.942 -3.748 1.00 87.25 158 ILE A N 1
ATOM 1246 C CA . ILE A 1 158 ? -10.845 3.247 -2.454 1.00 87.25 158 ILE A CA 1
ATOM 1247 C C . ILE A 1 158 ? -10.759 4.252 -1.297 1.00 87.25 158 ILE A C 1
ATOM 1249 O O . ILE A 1 158 ? -11.572 4.185 -0.373 1.00 87.25 158 ILE A O 1
ATOM 1253 N N . ALA A 1 159 ? -9.822 5.202 -1.351 1.00 84.19 159 ALA A N 1
ATOM 1254 C CA . ALA A 1 159 ? -9.654 6.211 -0.308 1.00 84.19 159 ALA A CA 1
ATOM 1255 C C . ALA A 1 159 ? -10.911 7.081 -0.131 1.00 84.19 159 ALA A C 1
ATOM 1257 O O . ALA A 1 159 ? -11.371 7.269 0.996 1.00 84.19 159 ALA A O 1
ATOM 1258 N N . ILE A 1 160 ? -11.511 7.547 -1.231 1.00 89.25 160 ILE A N 1
ATOM 1259 C CA . ILE A 1 160 ? -12.748 8.340 -1.220 1.00 89.25 160 ILE A CA 1
ATOM 1260 C C . ILE A 1 160 ? -13.895 7.536 -0.604 1.00 89.25 160 ILE A C 1
ATOM 1262 O O . ILE A 1 160 ? -14.579 8.033 0.288 1.00 89.25 160 ILE A O 1
ATOM 1266 N N . VAL A 1 161 ? -14.094 6.285 -1.027 1.00 90.00 161 VAL A N 1
ATOM 1267 C CA . VAL A 1 161 ? -15.172 5.433 -0.500 1.00 90.00 161 VAL A CA 1
ATOM 1268 C C . VAL A 1 161 ? -15.013 5.206 1.005 1.00 90.00 161 VAL A C 1
ATOM 1270 O O . VAL A 1 161 ? -15.991 5.304 1.750 1.00 90.00 161 VAL A O 1
ATOM 1273 N N . LEU A 1 162 ? -13.792 4.933 1.473 1.00 85.81 162 LEU A N 1
ATOM 1274 C CA . LEU A 1 162 ? -13.514 4.753 2.898 1.00 85.81 162 LEU A CA 1
ATOM 1275 C C . LEU A 1 162 ? -13.756 6.039 3.695 1.00 85.81 162 LEU A C 1
ATOM 1277 O O . LEU A 1 162 ? -14.379 5.980 4.757 1.00 85.81 162 LEU A O 1
ATOM 1281 N N . LEU A 1 163 ? -13.326 7.190 3.172 1.00 85.69 163 LEU A N 1
ATOM 1282 C CA . LEU A 1 163 ? -13.544 8.492 3.799 1.00 85.69 163 LEU A CA 1
ATOM 1283 C C . LEU A 1 163 ? -15.039 8.818 3.907 1.00 85.69 163 LEU A C 1
ATOM 1285 O O . LEU A 1 163 ? -15.514 9.167 4.985 1.00 85.69 163 LEU A O 1
ATOM 1289 N N . LEU A 1 164 ? -15.797 8.646 2.821 1.00 90.25 164 LEU A N 1
ATOM 1290 C CA . LEU A 1 164 ? -17.242 8.880 2.806 1.00 90.25 164 LEU A CA 1
ATOM 1291 C C . LEU A 1 164 ? -17.972 7.958 3.783 1.00 90.25 164 LEU A C 1
ATOM 1293 O O . LEU A 1 164 ? -18.840 8.409 4.528 1.00 90.25 164 LEU A O 1
ATOM 1297 N N . LYS A 1 165 ? -17.591 6.677 3.834 1.00 87.69 165 LYS A N 1
ATOM 1298 C CA . LYS A 1 165 ? -18.155 5.721 4.792 1.00 87.69 165 LYS A CA 1
ATOM 1299 C C . LYS A 1 165 ? -17.866 6.132 6.239 1.00 87.69 165 LYS A C 1
ATOM 1301 O O . LYS A 1 165 ? -18.761 6.047 7.078 1.00 87.69 165 LYS A O 1
ATOM 1306 N N . ALA A 1 166 ? -16.642 6.574 6.531 1.00 83.50 166 ALA A N 1
ATOM 1307 C CA . ALA A 1 166 ? -16.265 7.054 7.858 1.00 83.50 166 ALA A CA 1
ATOM 1308 C C . ALA A 1 166 ? -17.052 8.315 8.247 1.00 83.50 166 ALA A C 1
ATOM 1310 O O . ALA A 1 166 ? -17.555 8.395 9.365 1.00 83.50 166 ALA A O 1
ATOM 1311 N N . LEU A 1 167 ? -17.229 9.259 7.319 1.00 88.44 167 LEU A N 1
ATOM 1312 C CA . LEU A 1 167 ? -18.003 10.481 7.552 1.00 88.44 167 LEU A CA 1
ATOM 1313 C C . LEU A 1 167 ? -19.484 10.206 7.770 1.00 88.44 167 LEU A C 1
ATOM 1315 O O . LEU A 1 167 ? -20.063 10.723 8.720 1.00 88.44 167 LEU A O 1
ATOM 1319 N N . TYR A 1 168 ? -20.083 9.355 6.936 1.00 90.81 168 TYR A N 1
ATOM 1320 C CA . TYR A 1 168 ? -21.470 8.933 7.105 1.00 90.81 168 TYR A CA 1
ATOM 1321 C C . TYR A 1 168 ? -21.702 8.343 8.498 1.00 90.81 168 TYR A C 1
ATOM 1323 O O . TYR A 1 168 ? -22.688 8.662 9.157 1.00 90.81 168 TYR A O 1
ATOM 1331 N N . LYS A 1 169 ? -20.762 7.515 8.966 1.00 86.00 169 LYS A N 1
ATOM 1332 C CA . LYS A 1 169 ? -20.835 6.914 10.294 1.00 86.00 169 LYS A CA 1
ATOM 1333 C C . LYS A 1 169 ? -20.617 7.928 11.418 1.00 86.00 169 LYS A C 1
ATOM 1335 O O . LYS A 1 169 ? -21.281 7.831 12.434 1.00 86.00 169 LYS A O 1
ATOM 1340 N N . ALA A 1 170 ? -19.719 8.893 11.236 1.00 85.19 170 ALA A N 1
ATOM 1341 C CA . ALA A 1 170 ? -19.422 9.928 12.225 1.00 85.19 170 ALA A CA 1
ATOM 1342 C C . ALA A 1 170 ? -20.543 10.971 12.402 1.00 85.19 170 ALA A C 1
ATOM 1344 O O . ALA A 1 170 ? -20.593 11.640 13.435 1.00 85.19 170 ALA A O 1
ATOM 1345 N N . LEU A 1 171 ? -21.388 11.152 11.382 1.00 87.81 171 LEU A N 1
ATOM 1346 C CA . LEU A 1 171 ? -22.516 12.090 11.384 1.00 87.81 171 LEU A CA 1
ATOM 1347 C C . LEU A 1 171 ? -23.823 11.480 11.912 1.00 87.81 171 LEU A C 1
ATOM 1349 O O . LEU A 1 171 ? -24.764 12.230 12.168 1.00 87.81 171 LEU A O 1
ATOM 1353 N N . ARG A 1 172 ? -23.891 10.152 12.037 1.00 82.88 172 ARG A N 1
ATOM 1354 C CA . ARG A 1 172 ? -25.039 9.422 12.581 1.00 82.88 172 ARG A CA 1
ATOM 1355 C C . ARG A 1 172 ? -24.858 9.168 14.073 1.00 82.88 172 ARG A C 1
ATOM 1357 O O . ARG A 1 172 ? -25.890 9.205 14.774 1.00 82.88 172 ARG A O 1
#

Foldseek 3Di:
DDLLVVLLVLLLLQLQVLLCCCVVVVAQDDLVVLLCVLVVVLVVVLVVVVVCLVVLPPDDDDDPVSVVVVVVVVVVCVVVCCVVPVCVVVVVVVLVVLVVLLCVLCPPVPPCVPVDPDDPVSSVSNVSNSVSSSVSNVVSNPPDDPDPVVSCCVVVVVVVVVSVVSNVVSVD

Sequence (172 aa):
MEAPLFFILLGIFWGFWASYWKLEDGYAVSFGDFAICVFFSTFLLVAAYAVLHASSPGSFEPGRLEIGVFTAVLLFFGVFTVLAVPFSLLVLPPLIGVALYALRRLRGENFFSSYGRIRRSRYFMSLLMPVAALPVYAALRNLWFEVNVPVALATSGIAIVLLLKALYKALR

Secondary structure (DSSP, 8-state):
--HHHHHHHHHHHHHHHHTTTHHHHSSPPPHHHHHHHHHHHHHHHHHHHHHHHHH--SS----HHHHHHHHHHHHHHHHHHHHH-TTHHHHHHHHHHHHHHHHHHTTT--GGGG-----THHHHHTTHHHHHHHHHHHHHTT---S--HHHHHHHHHHHHHHHHHHHHHHH-

Organism: NCBI:txid2598455